Protein AF-A0A2V4VGJ6-F1 (afdb_monomer_lite)

Structure (mmCIF, N/CA/C/O backbone):
data_AF-A0A2V4VGJ6-F1
#
_entry.id   AF-A0A2V4VGJ6-F1
#
loop_
_atom_site.group_PDB
_atom_site.id
_atom_site.type_symbol
_atom_site.label_atom_id
_atom_site.label_alt_id
_atom_site.label_comp_id
_atom_site.label_asym_id
_atom_site.label_entity_id
_atom_site.label_seq_id
_atom_site.pdbx_PDB_ins_code
_atom_site.Cartn_x
_atom_site.Cartn_y
_atom_site.Cartn_z
_atom_site.occupancy
_atom_site.B_iso_or_equiv
_atom_site.auth_seq_id
_atom_site.auth_comp_id
_atom_site.auth_asym_id
_atom_site.auth_atom_id
_atom_site.pdbx_PDB_model_num
ATOM 1 N N . MET A 1 1 ? 10.758 -14.877 20.461 1.00 53.12 1 MET A N 1
ATOM 2 C CA . MET A 1 1 ? 11.259 -14.233 19.228 1.00 53.12 1 MET A CA 1
ATOM 3 C C . MET A 1 1 ? 11.807 -12.878 19.621 1.00 53.12 1 MET A C 1
ATOM 5 O O . MET A 1 1 ? 11.089 -12.134 20.281 1.00 53.12 1 MET A O 1
ATOM 9 N N . SER A 1 2 ? 13.073 -12.598 19.325 1.00 65.06 2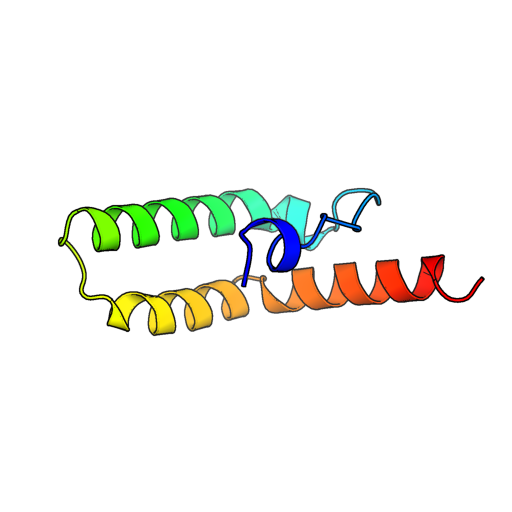 SER A N 1
ATOM 10 C CA . SER A 1 2 ? 13.642 -11.275 19.591 1.00 65.06 2 SER A CA 1
ATOM 11 C C . SER A 1 2 ? 13.175 -10.304 18.500 1.00 65.06 2 SER A C 1
ATOM 13 O O . SER A 1 2 ? 12.877 -10.720 17.381 1.00 65.06 2 SER A O 1
ATOM 15 N N . GLN A 1 3 ? 13.089 -9.003 18.792 1.00 60.41 3 GLN A N 1
ATOM 16 C CA . GLN A 1 3 ? 12.638 -7.998 17.815 1.00 60.41 3 GLN A CA 1
ATOM 17 C C . GLN A 1 3 ? 13.510 -7.954 16.542 1.00 60.41 3 GLN A C 1
ATOM 19 O O . GLN A 1 3 ? 13.052 -7.530 15.481 1.00 60.41 3 GLN A O 1
ATOM 24 N N . ILE A 1 4 ? 14.748 -8.443 16.632 1.00 62.22 4 ILE A N 1
ATOM 25 C CA . ILE A 1 4 ? 15.688 -8.565 15.515 1.00 62.22 4 ILE A CA 1
ATOM 26 C C . ILE A 1 4 ? 15.208 -9.595 14.481 1.00 62.22 4 ILE A C 1
ATOM 28 O O . ILE A 1 4 ? 15.350 -9.347 13.286 1.00 62.22 4 ILE A O 1
ATOM 32 N N . ASP A 1 5 ? 14.566 -10.683 14.914 1.00 64.19 5 ASP A N 1
ATOM 33 C CA . ASP A 1 5 ? 14.145 -11.787 14.036 1.00 64.19 5 ASP A CA 1
ATOM 34 C C . ASP A 1 5 ? 12.972 -11.402 13.110 1.00 64.19 5 ASP A C 1
ATOM 36 O O . ASP A 1 5 ? 12.765 -12.004 12.056 1.00 64.19 5 ASP A O 1
ATOM 40 N N . ILE A 1 6 ? 12.202 -10.374 13.488 1.00 73.50 6 ILE A N 1
ATOM 41 C CA . ILE A 1 6 ? 10.993 -9.917 12.777 1.00 73.50 6 ILE A CA 1
ATOM 42 C C . ILE A 1 6 ? 11.316 -8.771 11.801 1.00 73.50 6 ILE A C 1
ATOM 44 O O . ILE A 1 6 ? 10.567 -8.512 10.857 1.00 73.50 6 ILE A O 1
ATOM 48 N N . ARG A 1 7 ? 12.452 -8.084 11.977 1.00 72.00 7 ARG A N 1
ATOM 49 C CA . ARG A 1 7 ? 12.820 -6.927 11.153 1.00 72.00 7 ARG A CA 1
ATOM 50 C C . ARG A 1 7 ? 13.246 -7.366 9.749 1.00 72.00 7 ARG A C 1
ATOM 52 O O . ARG A 1 7 ? 14.397 -7.732 9.523 1.00 72.00 7 ARG A O 1
ATOM 59 N N . LYS A 1 8 ? 12.347 -7.253 8.772 1.00 73.56 8 LYS A N 1
ATOM 60 C CA . LYS A 1 8 ? 12.689 -7.381 7.348 1.00 73.56 8 LYS A CA 1
ATOM 61 C C . LYS A 1 8 ? 13.262 -6.057 6.843 1.00 73.56 8 LYS A C 1
ATOM 63 O O . LYS A 1 8 ? 12.587 -5.033 6.889 1.00 73.56 8 LYS A O 1
ATOM 68 N N . GLN A 1 9 ? 14.519 -6.063 6.400 1.00 77.88 9 GLN A N 1
AT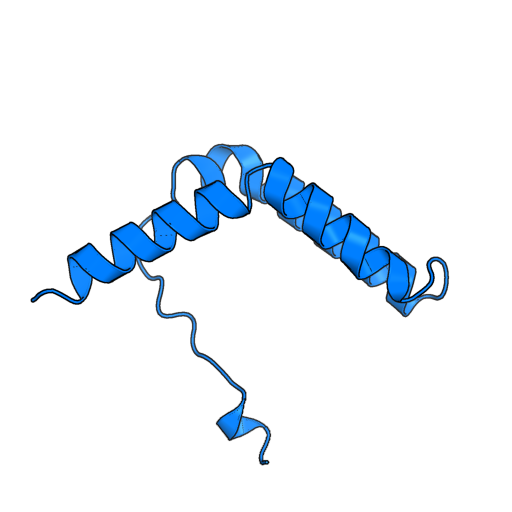OM 69 C CA . GLN A 1 9 ? 15.093 -4.902 5.720 1.00 77.88 9 GLN A CA 1
ATOM 70 C C . GLN A 1 9 ? 14.389 -4.693 4.380 1.00 77.88 9 GLN A C 1
ATOM 72 O O . GLN A 1 9 ? 14.077 -5.660 3.683 1.00 77.88 9 GLN A O 1
ATOM 77 N N . ASN A 1 10 ? 14.151 -3.431 4.022 1.00 81.94 10 ASN A N 1
ATOM 78 C CA . ASN A 1 10 ? 13.664 -3.115 2.691 1.00 81.94 10 ASN A CA 1
ATOM 79 C C . ASN A 1 10 ? 14.788 -3.377 1.681 1.00 81.94 10 ASN A C 1
ATOM 81 O O . ASN A 1 10 ? 15.793 -2.670 1.672 1.00 81.94 10 ASN A O 1
ATOM 85 N N . VAL A 1 11 ? 14.614 -4.416 0.867 1.00 83.62 11 VAL A N 1
ATOM 86 C CA . VAL A 1 11 ? 15.556 -4.803 -0.191 1.00 83.62 11 VAL A CA 1
ATOM 87 C C . VAL A 1 11 ? 15.257 -4.110 -1.520 1.00 83.62 11 VAL A C 1
ATOM 89 O O . VAL A 1 11 ? 16.036 -4.242 -2.456 1.00 83.62 11 VAL A O 1
ATOM 92 N N . PHE A 1 12 ? 14.150 -3.365 -1.613 1.00 85.50 12 PHE A N 1
ATOM 93 C CA . PHE A 1 12 ? 13.834 -2.548 -2.776 1.00 85.50 12 PHE A CA 1
ATOM 94 C C . PHE A 1 12 ? 14.688 -1.277 -2.780 1.00 85.50 12 PHE A C 1
ATOM 96 O O . PHE A 1 12 ? 14.464 -0.360 -1.992 1.00 85.50 12 PHE A O 1
ATOM 103 N N . THR A 1 13 ? 15.674 -1.238 -3.676 1.00 86.44 13 THR A N 1
ATOM 104 C CA . THR A 1 13 ? 16.625 -0.124 -3.849 1.00 86.44 13 THR A CA 1
ATOM 105 C C . THR A 1 13 ? 16.593 0.472 -5.260 1.00 86.44 13 THR A C 1
ATOM 107 O O . THR A 1 13 ? 17.414 1.325 -5.595 1.00 86.44 13 THR A O 1
ATOM 110 N N . GLY A 1 14 ? 15.655 0.022 -6.098 1.00 82.12 14 GLY A N 1
ATOM 111 C CA . GLY A 1 14 ? 15.428 0.561 -7.435 1.00 82.12 14 GLY A CA 1
ATOM 112 C C . GL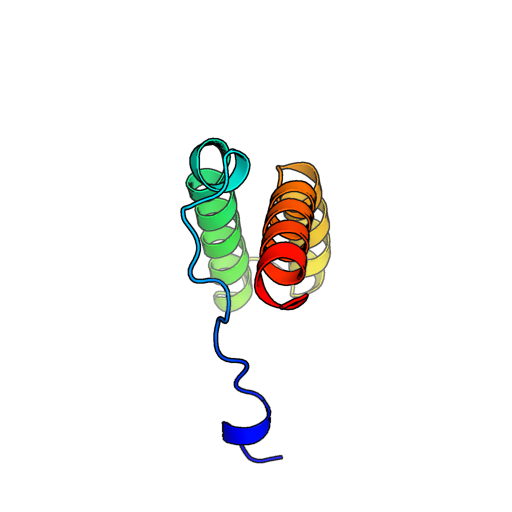Y A 1 14 ? 14.805 1.958 -7.421 1.00 82.12 14 GLY A C 1
ATOM 113 O O . GLY A 1 14 ? 14.401 2.482 -6.382 1.00 82.12 14 GLY A O 1
ATOM 114 N N . ALA A 1 15 ? 14.699 2.563 -8.606 1.00 87.75 15 ALA A N 1
ATOM 115 C CA . ALA A 1 15 ? 13.922 3.786 -8.778 1.00 87.75 15 ALA A CA 1
ATOM 116 C C . ALA A 1 15 ? 12.445 3.549 -8.416 1.00 87.75 15 ALA A C 1
ATOM 118 O O . ALA A 1 15 ? 11.935 2.436 -8.554 1.00 87.75 15 ALA A O 1
ATOM 119 N N . ALA A 1 16 ? 11.750 4.605 -7.983 1.00 88.31 16 ALA A N 1
ATOM 120 C CA . ALA A 1 16 ? 10.320 4.532 -7.705 1.00 88.31 16 ALA A CA 1
ATOM 121 C C . ALA A 1 16 ? 9.553 4.032 -8.939 1.00 88.31 16 ALA A C 1
ATOM 123 O O . ALA A 1 16 ? 9.784 4.495 -10.058 1.00 88.31 16 ALA A O 1
ATOM 124 N N . THR A 1 17 ? 8.636 3.090 -8.731 1.00 92.38 17 THR A N 1
ATOM 125 C CA . THR A 1 17 ? 7.846 2.513 -9.820 1.00 92.38 17 THR A CA 1
ATOM 126 C C . THR A 1 17 ? 6.814 3.525 -10.346 1.00 92.38 17 THR A C 1
ATOM 128 O O . THR A 1 17 ? 6.441 4.459 -9.624 1.00 92.38 17 THR A O 1
ATOM 131 N N . PRO A 1 18 ? 6.295 3.369 -11.578 1.00 93.19 18 PRO A N 1
ATOM 132 C CA . PRO A 1 18 ? 5.315 4.307 -12.137 1.00 93.19 18 PRO A CA 1
ATOM 133 C C . PRO A 1 18 ? 4.070 4.479 -11.251 1.00 93.19 18 PRO A C 1
ATOM 135 O O . PRO A 1 18 ? 3.554 5.591 -11.072 1.00 93.19 18 PRO 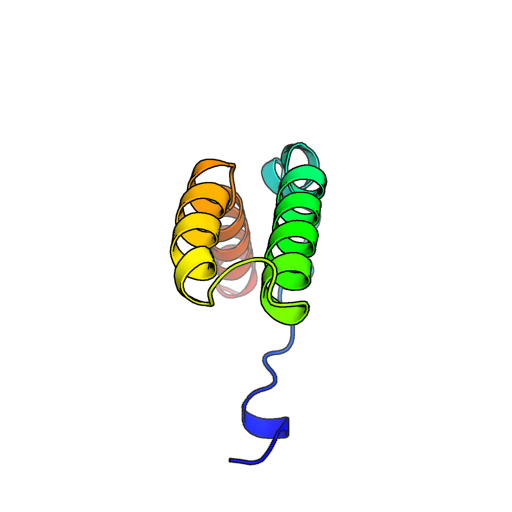A O 1
ATOM 138 N N . THR A 1 19 ? 3.607 3.388 -10.638 1.00 93.44 19 THR A N 1
ATOM 139 C CA . THR A 1 19 ? 2.444 3.421 -9.746 1.00 93.44 19 THR A CA 1
ATOM 140 C C . THR A 1 19 ? 2.775 4.061 -8.404 1.00 93.44 19 THR A C 1
ATOM 142 O O . THR A 1 19 ? 1.966 4.828 -7.879 1.00 93.44 19 THR A O 1
ATOM 145 N N . MET A 1 20 ? 3.984 3.851 -7.870 1.00 93.12 20 MET A N 1
ATOM 146 C CA . MET A 1 20 ? 4.437 4.579 -6.681 1.00 93.12 20 MET A CA 1
ATOM 147 C C . MET A 1 20 ? 4.444 6.093 -6.917 1.00 93.12 20 MET A C 1
ATOM 149 O O . MET A 1 20 ? 3.965 6.838 -6.064 1.00 93.12 20 MET A O 1
ATOM 153 N N . VAL A 1 21 ? 4.925 6.556 -8.075 1.00 94.31 21 VAL A N 1
ATOM 154 C CA . VAL A 1 21 ? 4.964 7.992 -8.408 1.00 94.31 21 VAL A CA 1
ATOM 155 C C . VAL A 1 21 ? 3.555 8.582 -8.509 1.00 94.31 21 VAL A C 1
ATOM 157 O O . VAL A 1 21 ? 3.292 9.661 -7.983 1.00 94.31 21 VAL A O 1
ATOM 160 N N . SER A 1 22 ? 2.629 7.874 -9.157 1.00 95.00 22 SER A N 1
ATOM 161 C CA . SER A 1 22 ? 1.281 8.395 -9.421 1.00 95.00 22 SER A CA 1
ATOM 162 C C . SER A 1 22 ? 0.299 8.239 -8.251 1.00 95.00 22 SER A C 1
ATOM 164 O O . SER A 1 22 ? -0.582 9.083 -8.077 1.00 95.00 22 SER A O 1
ATOM 166 N N . LYS A 1 23 ? 0.418 7.176 -7.445 1.00 94.44 23 LYS A N 1
ATOM 167 C CA . LYS A 1 23 ? -0.555 6.815 -6.393 1.00 94.44 23 LYS A CA 1
ATOM 168 C C . LYS A 1 23 ? 0.034 6.752 -4.986 1.00 94.44 23 LYS A C 1
ATOM 170 O O . LYS A 1 23 ? -0.730 6.780 -4.021 1.00 94.44 23 LYS A O 1
ATOM 175 N N . GLY A 1 24 ? 1.359 6.728 -4.834 1.00 91.81 24 GLY A N 1
ATOM 176 C CA . GLY A 1 24 ? 2.027 6.500 -3.547 1.00 91.81 24 GLY A CA 1
ATOM 177 C C . GLY A 1 24 ? 1.612 7.480 -2.449 1.00 91.81 24 GLY A C 1
ATOM 178 O O . GLY A 1 24 ? 1.260 7.055 -1.350 1.00 91.81 24 GLY A O 1
ATOM 179 N N . ASN A 1 25 ? 1.547 8.781 -2.752 1.00 94.81 25 ASN A N 1
ATOM 180 C CA . ASN A 1 25 ? 1.122 9.796 -1.778 1.00 94.81 25 ASN A CA 1
ATOM 181 C C . ASN A 1 25 ? -0.323 9.590 -1.294 1.00 94.81 25 ASN A C 1
ATOM 183 O O . ASN A 1 25 ? -0.614 9.780 -0.113 1.00 94.81 25 ASN A O 1
ATOM 187 N N . LEU A 1 26 ? -1.231 9.187 -2.189 1.00 94.69 26 LEU A N 1
ATOM 188 C CA . LEU A 1 26 ? -2.630 8.932 -1.841 1.00 94.69 26 LEU A CA 1
ATOM 189 C C . LEU A 1 26 ? -2.757 7.695 -0.950 1.00 94.69 26 LEU A C 1
ATOM 191 O O . LEU A 1 26 ? -3.421 7.755 0.086 1.00 94.69 26 LEU A O 1
ATOM 195 N N . LEU A 1 27 ? -2.076 6.609 -1.322 1.00 95.56 27 LEU A N 1
ATOM 196 C CA . LEU A 1 27 ? -2.047 5.366 -0.553 1.00 95.56 27 LEU A CA 1
ATOM 197 C C . LEU A 1 27 ? -1.468 5.598 0.847 1.00 95.56 27 LEU A C 1
ATOM 199 O O . LEU A 1 27 ? -2.078 5.197 1.838 1.00 95.56 27 LEU A O 1
ATOM 203 N N . ARG A 1 28 ? -0.346 6.323 0.941 1.00 95.56 28 ARG A N 1
ATOM 204 C CA . ARG A 1 28 ? 0.309 6.638 2.216 1.00 95.56 28 ARG A CA 1
ATOM 205 C C . ARG A 1 28 ? -0.563 7.503 3.121 1.00 95.56 28 ARG A C 1
ATOM 207 O O . ARG A 1 28 ? -0.615 7.279 4.328 1.00 95.56 28 ARG A O 1
ATOM 214 N N . ARG A 1 29 ? -1.267 8.484 2.552 1.00 96.50 29 ARG A N 1
ATOM 215 C CA . ARG A 1 29 ? -2.204 9.317 3.314 1.00 96.50 29 ARG A CA 1
ATOM 216 C C . ARG A 1 29 ? -3.364 8.487 3.863 1.00 96.50 29 ARG A C 1
ATOM 218 O O . ARG A 1 29 ? -3.683 8.622 5.040 1.00 96.50 29 ARG A O 1
ATOM 225 N N . SER A 1 30 ? -3.956 7.623 3.036 1.00 96.06 30 SER A N 1
ATOM 226 C CA . SER A 1 30 ? -5.040 6.733 3.466 1.00 96.06 30 SER A CA 1
ATOM 227 C C . SER A 1 30 ? -4.594 5.780 4.576 1.00 96.06 30 SER A C 1
ATOM 229 O O . SER A 1 30 ? -5.357 5.537 5.505 1.00 96.06 30 SER A O 1
ATOM 231 N N . GLU A 1 31 ? -3.373 5.253 4.491 1.00 96.62 31 GLU A N 1
ATOM 232 C CA . GLU A 1 31 ? -2.783 4.392 5.520 1.00 96.62 31 GLU A CA 1
ATOM 233 C C . GLU A 1 31 ? -2.644 5.133 6.854 1.00 96.62 31 GLU A C 1
ATOM 235 O O . GLU A 1 31 ? -3.162 4.678 7.874 1.00 96.62 31 GLU A O 1
ATOM 240 N N . LEU A 1 32 ? -2.008 6.310 6.838 1.00 97.38 32 LEU A N 1
ATOM 241 C CA . LEU A 1 32 ? -1.820 7.134 8.032 1.00 97.38 32 LEU A CA 1
ATOM 242 C C . LEU A 1 32 ? -3.150 7.504 8.691 1.00 97.38 32 LEU A C 1
ATOM 244 O O . LEU A 1 32 ? -3.277 7.441 9.911 1.00 97.38 32 LEU A O 1
ATOM 248 N N . GLU A 1 33 ? -4.145 7.891 7.896 1.00 96.69 33 GLU A N 1
ATOM 249 C CA . GLU A 1 33 ? -5.458 8.269 8.408 1.00 96.69 33 GLU A CA 1
ATOM 250 C C . GLU A 1 33 ? -6.168 7.092 9.086 1.00 96.69 33 GLU A C 1
ATOM 252 O O . GLU A 1 33 ? -6.639 7.235 10.218 1.00 96.69 33 GLU A O 1
ATOM 257 N N . THR A 1 34 ? -6.222 5.930 8.427 1.00 97.12 34 THR A N 1
ATOM 258 C CA . THR A 1 34 ? -6.849 4.729 8.992 1.00 97.12 34 THR A CA 1
ATOM 259 C C . THR A 1 34 ? -6.148 4.310 10.274 1.00 97.12 34 THR A C 1
ATOM 261 O O . THR A 1 34 ? -6.808 4.105 11.292 1.00 97.12 34 THR A O 1
ATOM 264 N N . PHE A 1 35 ? -4.817 4.217 10.254 1.00 97.38 35 PHE A N 1
ATOM 265 C CA . PHE A 1 35 ? -4.060 3.725 11.403 1.00 97.38 35 PHE A CA 1
ATOM 266 C C . PHE A 1 35 ? -4.210 4.665 12.593 1.00 97.38 35 PHE A C 1
ATOM 268 O O . PHE A 1 35 ? -4.483 4.205 13.698 1.00 97.38 35 PHE A O 1
ATOM 275 N N . ASN A 1 36 ? -4.145 5.981 12.370 1.00 97.75 36 ASN A N 1
ATOM 276 C CA . ASN A 1 36 ? -4.395 6.957 13.426 1.00 97.75 36 ASN A CA 1
ATOM 277 C C . ASN A 1 36 ? -5.803 6.804 14.011 1.00 97.75 36 ASN A C 1
ATOM 279 O O . ASN A 1 36 ? -5.965 6.805 15.228 1.00 97.75 36 ASN A O 1
ATOM 283 N N . LYS A 1 37 ? -6.833 6.648 13.171 1.00 97.62 37 LYS A N 1
ATOM 284 C CA . LYS A 1 37 ? -8.206 6.456 13.657 1.00 97.62 37 LYS A CA 1
ATOM 285 C C . LYS A 1 37 ? -8.353 5.178 14.483 1.00 97.62 37 LYS A C 1
ATOM 287 O O 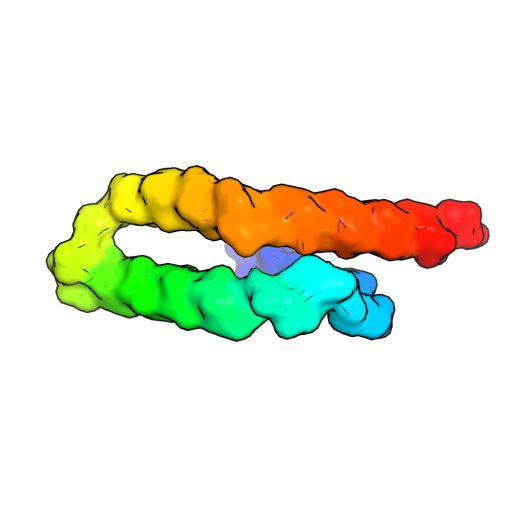. LYS A 1 37 ? -9.037 5.229 15.499 1.00 97.62 37 LYS A O 1
ATOM 292 N N . ILE A 1 38 ? -7.704 4.080 14.096 1.00 97.69 38 ILE A N 1
ATOM 293 C CA . ILE A 1 38 ? -7.700 2.833 14.877 1.00 97.69 38 ILE A CA 1
ATOM 294 C C . ILE A 1 38 ? -6.983 3.044 16.219 1.00 97.69 38 ILE A C 1
ATOM 296 O O . ILE A 1 38 ? -7.547 2.745 17.267 1.00 97.69 38 ILE A O 1
ATOM 300 N N . ILE A 1 39 ? -5.780 3.630 16.210 1.00 97.00 39 ILE A N 1
ATOM 301 C CA . ILE A 1 39 ? -4.969 3.866 17.419 1.00 97.00 39 ILE A CA 1
ATOM 302 C C . ILE A 1 39 ? -5.702 4.762 18.426 1.00 97.00 39 ILE A C 1
ATOM 304 O O . ILE A 1 39 ? -5.685 4.491 19.623 1.00 97.00 39 ILE A O 1
ATOM 308 N N . TYR A 1 40 ? -6.377 5.811 17.952 1.00 97.56 40 TYR A N 1
ATOM 309 C CA . TYR A 1 40 ? -7.162 6.708 18.804 1.00 97.56 40 TYR A CA 1
ATOM 310 C C . TYR A 1 40 ? -8.565 6.174 19.142 1.00 97.56 40 TYR A C 1
ATOM 312 O O . TYR A 1 40 ? -9.369 6.915 19.707 1.00 97.56 40 TYR A O 1
ATOM 320 N N . GLY A 1 41 ? -8.895 4.931 18.775 1.00 95.50 41 GLY A N 1
ATOM 321 C CA . GLY A 1 41 ? -10.188 4.308 19.074 1.00 95.50 41 GLY A CA 1
ATOM 322 C C . GLY A 1 41 ? -11.380 4.908 18.320 1.00 95.50 41 GLY A C 1
ATOM 323 O O . GLY A 1 41 ? -12.525 4.684 18.699 1.00 95.50 41 GLY A O 1
ATOM 324 N N . LYS A 1 42 ? -11.137 5.677 17.251 1.00 97.31 42 LYS A N 1
ATOM 325 C CA . LYS A 1 42 ? -12.182 6.232 16.372 1.00 97.31 42 LYS A CA 1
ATOM 326 C C . LYS A 1 42 ? -12.715 5.207 15.368 1.00 97.31 42 LYS A C 1
ATOM 328 O O . LYS A 1 42 ? -13.776 5.428 14.792 1.00 97.31 42 LYS A O 1
ATOM 333 N N . LEU A 1 43 ? -11.969 4.130 15.123 1.00 96.88 43 LEU A N 1
ATOM 334 C CA . LEU A 1 43 ? -12.374 2.984 14.309 1.00 96.88 43 LEU A CA 1
ATOM 335 C C . LEU A 1 43 ? -12.016 1.677 15.035 1.00 96.88 43 LEU A C 1
ATOM 337 O O . LEU A 1 43 ? -10.988 1.642 15.716 1.00 96.88 43 LEU A O 1
ATOM 341 N N . PRO A 1 44 ? -12.821 0.608 14.885 1.00 97.12 44 PRO A N 1
ATOM 342 C CA . PRO A 1 44 ? -12.465 -0.717 15.387 1.00 97.12 44 PRO A CA 1
ATOM 343 C C . PRO A 1 44 ? -11.287 -1.303 14.597 1.00 97.12 44 PRO A C 1
ATOM 345 O O . PRO A 1 44 ? -11.019 -0.885 13.468 1.00 97.12 44 PRO A O 1
ATOM 348 N N . ILE A 1 45 ? -10.609 -2.305 15.166 1.00 94.94 45 ILE A N 1
ATOM 349 C CA . ILE A 1 45 ? -9.476 -2.981 14.512 1.00 94.94 45 ILE A CA 1
ATOM 350 C C . ILE A 1 45 ? -9.864 -3.612 13.166 1.00 94.94 45 ILE A C 1
ATOM 352 O O . ILE A 1 45 ? -9.083 -3.547 12.221 1.00 94.94 45 ILE A O 1
ATOM 356 N N . ASP A 1 46 ? -11.102 -4.093 13.036 1.00 95.81 46 ASP A N 1
ATOM 357 C CA . ASP A 1 46 ? -11.654 -4.685 11.807 1.00 95.81 46 ASP A CA 1
ATOM 358 C C . ASP A 1 46 ? -11.672 -3.704 10.616 1.00 95.81 46 ASP A C 1
ATOM 360 O O . ASP A 1 46 ? -11.707 -4.112 9.456 1.00 95.81 46 ASP A O 1
ATOM 364 N N . ALA A 1 47 ? -11.582 -2.389 10.865 1.00 96.62 47 ALA A N 1
ATOM 365 C CA . ALA A 1 47 ? -11.440 -1.393 9.800 1.00 96.62 47 ALA A CA 1
ATOM 366 C C . ALA A 1 47 ? -10.135 -1.561 8.997 1.00 96.62 47 ALA A C 1
ATOM 368 O O . ALA A 1 47 ? -10.029 -1.058 7.873 1.00 96.62 47 ALA A O 1
ATOM 369 N N . PHE A 1 48 ? -9.148 -2.271 9.551 1.00 97.00 48 PHE A N 1
ATOM 370 C CA . PHE A 1 48 ? -7.912 -2.611 8.860 1.00 97.00 48 PHE A CA 1
ATOM 371 C C . PHE A 1 48 ? -8.166 -3.449 7.599 1.00 97.00 48 PHE A C 1
ATOM 373 O O . PHE A 1 48 ? -7.592 -3.144 6.554 1.00 97.00 48 PHE A O 1
ATOM 380 N N . ASP A 1 49 ? -9.069 -4.432 7.642 1.00 97.06 49 ASP A N 1
ATOM 381 C CA . ASP A 1 49 ? -9.342 -5.313 6.496 1.00 97.06 49 ASP A CA 1
ATOM 382 C C . ASP A 1 49 ? -9.969 -4.547 5.323 1.00 97.06 49 ASP A C 1
ATOM 384 O O . ASP A 1 49 ? -9.609 -4.736 4.151 1.00 97.06 49 ASP A O 1
ATOM 388 N N . GLN A 1 50 ? -10.853 -3.595 5.634 1.00 96.56 50 GLN A N 1
ATOM 389 C CA . GLN A 1 50 ? -11.407 -2.687 4.634 1.00 96.56 50 GLN A CA 1
ATOM 390 C C . GLN A 1 50 ? -10.324 -1.774 4.049 1.00 96.56 50 GLN A C 1
ATOM 392 O O . GLN A 1 50 ? -10.297 -1.535 2.838 1.00 96.56 50 GLN A O 1
ATOM 397 N N . PHE A 1 51 ? -9.416 -1.269 4.887 1.00 97.50 51 PHE A N 1
ATOM 398 C CA . PHE A 1 51 ? -8.280 -0.486 4.416 1.00 97.50 51 PHE A CA 1
ATOM 399 C C . PHE A 1 51 ? -7.384 -1.293 3.477 1.00 97.50 51 PHE A C 1
ATOM 401 O O . PHE A 1 51 ? -7.051 -0.780 2.413 1.00 97.50 51 PHE A O 1
ATOM 408 N N . VAL A 1 52 ? -7.046 -2.543 3.809 1.00 97.50 52 VAL A N 1
ATOM 409 C CA . VAL A 1 52 ? -6.242 -3.417 2.940 1.00 97.50 52 VAL A CA 1
ATOM 410 C C . VAL A 1 52 ? -6.927 -3.603 1.588 1.00 97.50 52 VAL A C 1
ATOM 412 O O . VAL A 1 52 ? -6.289 -3.430 0.551 1.00 97.50 52 VAL A O 1
ATOM 415 N N . THR A 1 53 ? -8.231 -3.884 1.587 1.00 97.44 53 THR A N 1
ATOM 416 C CA . THR A 1 53 ? -9.025 -4.035 0.357 1.00 97.44 53 THR A CA 1
ATOM 417 C C . THR A 1 53 ? -8.963 -2.774 -0.509 1.00 97.44 53 THR A C 1
ATOM 419 O O . THR A 1 53 ? -8.671 -2.840 -1.704 1.00 97.44 53 THR A O 1
ATOM 422 N N . ASN A 1 54 ? -9.159 -1.605 0.103 1.00 96.06 54 ASN A N 1
ATOM 423 C CA . ASN A 1 54 ? -9.102 -0.325 -0.598 1.00 96.06 54 ASN A CA 1
ATOM 424 C C . ASN A 1 54 ? -7.687 0.000 -1.089 1.00 96.06 54 ASN A C 1
ATOM 426 O O . ASN A 1 54 ? -7.521 0.473 -2.211 1.00 96.06 54 ASN A O 1
ATOM 430 N N . TRP A 1 55 ? -6.663 -0.237 -0.272 1.00 97.62 55 TRP A N 1
ATOM 431 C CA . TRP A 1 55 ? -5.266 0.024 -0.613 1.00 97.62 55 TRP A CA 1
ATOM 432 C C . TRP A 1 55 ? -4.841 -0.791 -1.836 1.00 97.62 55 TRP A C 1
ATOM 434 O O . TRP A 1 55 ? -4.279 -0.236 -2.782 1.00 97.62 55 TRP A O 1
ATOM 444 N N . LYS A 1 56 ? -5.202 -2.080 -1.863 1.00 96.50 56 LYS A N 1
ATOM 445 C CA . LYS A 1 56 ? -4.974 -2.973 -3.004 1.00 96.50 56 LYS A CA 1
ATOM 446 C C . LYS A 1 56 ? -5.623 -2.443 -4.280 1.00 96.50 56 LYS A C 1
ATOM 448 O O . LYS A 1 56 ? -4.925 -2.223 -5.270 1.00 96.50 56 LYS A O 1
ATOM 453 N N . ALA A 1 57 ? -6.918 -2.128 -4.213 1.00 95.69 57 ALA A N 1
ATOM 454 C CA . ALA A 1 57 ? -7.687 -1.611 -5.345 1.00 95.69 57 ALA A CA 1
ATOM 455 C C . ALA A 1 57 ? -7.165 -0.264 -5.882 1.00 95.69 57 ALA A C 1
ATOM 457 O O . ALA A 1 57 ? -7.280 0.017 -7.072 1.00 95.69 57 ALA A O 1
ATOM 458 N N . ASN A 1 58 ? -6.566 0.570 -5.028 1.00 94.69 58 ASN A N 1
ATOM 459 C CA . ASN A 1 58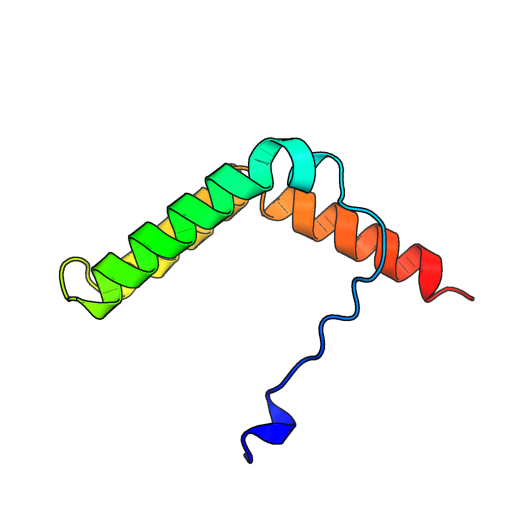 ? -6.062 1.897 -5.400 1.00 94.69 58 ASN A CA 1
ATOM 460 C C . ASN A 1 58 ? -4.610 1.904 -5.923 1.00 94.69 58 ASN A C 1
ATOM 462 O O . ASN A 1 58 ? -4.015 2.976 -6.063 1.00 94.69 58 ASN A O 1
ATOM 466 N N . GLY A 1 59 ? -4.043 0.734 -6.233 1.00 93.75 59 GLY A N 1
ATOM 467 C CA . GLY A 1 59 ? -2.710 0.596 -6.832 1.00 93.75 59 GLY A CA 1
ATOM 468 C C . GLY A 1 59 ? -1.694 -0.130 -5.955 1.00 93.75 59 GLY A C 1
ATOM 469 O O . GLY A 1 59 ? -0.557 -0.317 -6.376 1.00 93.75 59 GLY A O 1
ATOM 470 N N . GLY A 1 60 ? -2.083 -0.572 -4.759 1.00 95.62 60 GLY A N 1
ATOM 471 C CA . GLY A 1 60 ? -1.211 -1.342 -3.879 1.00 95.62 60 GLY A CA 1
ATOM 472 C C . GLY A 1 60 ? -0.788 -2.696 -4.461 1.00 95.62 60 GLY A C 1
ATOM 473 O O . GLY A 1 60 ? 0.383 -3.073 -4.359 1.00 95.62 60 GLY A O 1
ATOM 474 N N . ASP A 1 61 ? -1.701 -3.395 -5.143 1.00 97.06 61 ASP A N 1
ATOM 475 C CA . ASP A 1 61 ? -1.370 -4.660 -5.819 1.00 97.06 61 ASP A CA 1
ATOM 476 C C . ASP A 1 61 ? -0.409 -4.430 -6.991 1.00 97.06 61 ASP A C 1
ATOM 478 O O . ASP A 1 61 ? 0.571 -5.157 -7.149 1.00 97.06 61 ASP A O 1
ATOM 482 N N . GLN A 1 62 ? -0.629 -3.365 -7.764 1.00 96.69 62 GLN A N 1
ATOM 483 C CA . GLN A 1 62 ? 0.234 -3.017 -8.889 1.00 96.69 62 GLN A CA 1
ATOM 484 C C . GLN A 1 62 ? 1.646 -2.635 -8.425 1.00 96.69 62 GLN A C 1
ATOM 486 O O . GLN A 1 62 ? 2.622 -3.138 -8.973 1.00 96.69 62 GLN A O 1
ATOM 491 N N . ILE A 1 63 ? 1.770 -1.827 -7.367 1.00 95.50 63 ILE A N 1
ATOM 492 C CA . ILE A 1 63 ? 3.069 -1.513 -6.750 1.00 95.50 63 ILE A CA 1
ATOM 493 C C . ILE A 1 63 ? 3.770 -2.795 -6.285 1.00 95.50 63 ILE A C 1
ATOM 495 O O . ILE A 1 63 ? 4.968 -2.968 -6.508 1.00 95.50 63 ILE A O 1
ATOM 499 N N . THR A 1 64 ? 3.026 -3.707 -5.656 1.00 94.62 64 THR A N 1
ATOM 500 C CA . THR A 1 64 ? 3.564 -4.987 -5.176 1.00 94.62 64 THR A CA 1
ATOM 501 C C . THR A 1 64 ? 4.110 -5.826 -6.330 1.00 94.62 64 THR A C 1
ATOM 503 O O . THR A 1 64 ? 5.205 -6.381 -6.230 1.00 94.62 64 THR A O 1
ATOM 506 N N . GLN A 1 65 ? 3.381 -5.892 -7.444 1.00 95.62 65 GLN A N 1
ATOM 507 C CA . GLN A 1 65 ? 3.828 -6.584 -8.647 1.00 95.62 65 GLN A CA 1
ATOM 508 C C . GLN A 1 65 ? 5.093 -5.943 -9.234 1.00 95.62 65 GLN A C 1
ATOM 510 O O . GLN A 1 65 ? 6.077 -6.645 -9.447 1.00 95.62 65 GLN A O 1
ATOM 515 N N . GLU A 1 66 ? 5.105 -4.621 -9.416 1.00 95.12 66 GLU A N 1
ATOM 516 C CA . GLU A 1 66 ? 6.247 -3.883 -9.974 1.00 95.12 66 GLU A CA 1
ATOM 517 C C . GLU A 1 66 ? 7.530 -4.090 -9.145 1.00 95.12 66 GLU A C 1
ATOM 519 O O . GLU A 1 66 ? 8.606 -4.318 -9.700 1.00 95.12 66 GLU A O 1
ATOM 524 N N . VAL A 1 67 ? 7.422 -4.067 -7.811 1.00 93.50 67 VAL A N 1
ATOM 525 C CA . VAL A 1 67 ? 8.551 -4.324 -6.899 1.00 93.50 67 VAL A CA 1
ATOM 526 C C . VAL A 1 67 ? 9.035 -5.769 -6.991 1.00 93.50 67 VAL A C 1
ATOM 528 O O . VAL A 1 67 ? 10.242 -6.007 -7.016 1.00 93.50 67 VAL A O 1
ATOM 531 N N . ASN A 1 68 ? 8.119 -6.738 -7.057 1.00 92.56 68 ASN A N 1
ATOM 532 C CA . ASN A 1 68 ? 8.477 -8.150 -7.193 1.00 92.56 68 ASN A CA 1
ATOM 533 C C . ASN A 1 68 ? 9.165 -8.437 -8.531 1.00 92.56 68 ASN A C 1
ATOM 535 O O . ASN A 1 68 ? 10.113 -9.221 -8.580 1.00 92.56 68 ASN A O 1
ATOM 539 N N . ASP A 1 69 ? 8.713 -7.804 -9.609 1.00 92.94 69 ASP A N 1
ATOM 540 C CA . ASP A 1 69 ? 9.310 -7.962 -10.932 1.00 92.94 69 ASP A CA 1
ATOM 541 C C . ASP A 1 69 ? 10.694 -7.305 -10.995 1.00 92.94 69 ASP A C 1
ATOM 543 O O . ASP A 1 69 ? 11.644 -7.920 -11.490 1.00 92.94 69 ASP A O 1
ATOM 547 N N . TRP A 1 70 ? 10.859 -6.124 -10.384 1.00 92.62 70 TRP A N 1
ATOM 548 C CA . TRP A 1 70 ? 12.183 -5.539 -10.161 1.00 92.62 70 TRP A CA 1
ATOM 549 C C . TRP A 1 70 ? 13.087 -6.488 -9.366 1.00 92.62 70 TRP A C 1
ATOM 551 O O . TRP A 1 70 ? 14.217 -6.741 -9.783 1.00 92.62 70 TRP A O 1
ATOM 561 N N . PHE A 1 71 ? 12.593 -7.062 -8.265 1.00 90.69 71 PHE A N 1
ATOM 562 C CA . PHE A 1 71 ? 13.385 -7.944 -7.409 1.00 90.69 71 PHE A CA 1
ATOM 563 C C . PHE A 1 71 ? 13.883 -9.172 -8.177 1.00 90.69 71 PHE A C 1
ATOM 565 O O . PHE A 1 71 ? 15.076 -9.463 -8.153 1.00 90.69 71 PHE A O 1
ATOM 572 N N . LYS A 1 72 ? 13.005 -9.832 -8.946 1.00 90.88 72 LYS A N 1
ATOM 573 C CA . LYS A 1 72 ? 13.388 -10.950 -9.826 1.00 90.88 72 LYS A CA 1
ATOM 574 C C . LYS A 1 72 ? 14.453 -10.544 -10.846 1.00 90.88 72 LYS A C 1
ATOM 576 O O . LYS A 1 72 ? 15.360 -11.325 -11.116 1.00 90.88 72 LYS A O 1
ATOM 581 N N . SER A 1 73 ? 14.361 -9.333 -11.404 1.00 88.94 73 SER A N 1
ATOM 582 C CA . SER A 1 73 ? 15.325 -8.844 -12.399 1.00 88.94 73 SER A CA 1
ATOM 583 C C . SER A 1 73 ? 16.737 -8.652 -11.834 1.00 88.94 73 SER A C 1
ATOM 585 O O . SER A 1 73 ? 17.715 -8.822 -12.563 1.00 88.94 73 SER A O 1
ATOM 587 N N . VAL A 1 74 ? 16.855 -8.328 -10.541 1.00 88.00 74 VAL A N 1
ATOM 588 C CA . VAL A 1 74 ? 18.149 -8.120 -9.874 1.00 88.00 74 VAL A CA 1
ATOM 589 C C . VAL A 1 74 ? 18.663 -9.371 -9.160 1.00 88.00 74 VAL A C 1
ATOM 591 O O . VAL A 1 74 ? 19.871 -9.500 -9.001 1.00 88.00 74 VAL A O 1
ATOM 594 N N . SER A 1 75 ? 17.782 -10.296 -8.759 1.00 79.81 75 SER A N 1
ATOM 595 C CA . SER A 1 75 ? 18.150 -11.539 -8.067 1.00 79.81 75 SER A CA 1
ATOM 596 C C . SER A 1 75 ? 18.466 -12.711 -9.001 1.00 79.81 75 SER A C 1
ATOM 598 O O . SER A 1 75 ? 18.985 -13.720 -8.542 1.00 79.81 75 SER A O 1
ATOM 600 N N . ALA A 1 76 ? 18.097 -12.633 -10.284 1.00 65.62 76 ALA A N 1
ATOM 601 C CA . ALA A 1 76 ? 18.360 -13.677 -11.282 1.00 65.62 76 ALA A CA 1
ATOM 602 C C . ALA A 1 76 ? 19.773 -13.603 -11.906 1.00 65.62 76 ALA A C 1
ATOM 604 O O . ALA A 1 76 ? 20.013 -14.202 -12.955 1.00 65.62 76 ALA A O 1
ATOM 605 N N . LYS A 1 77 ? 20.694 -12.862 -11.281 1.00 48.44 77 LYS A N 1
ATOM 606 C CA . LYS A 1 77 ? 22.129 -12.839 -11.590 1.00 48.44 77 LYS A CA 1
ATOM 607 C C . LYS A 1 77 ? 22.903 -13.517 -10.472 1.00 48.44 77 LYS A C 1
ATOM 609 O O . LYS A 1 77 ? 23.908 -14.175 -10.808 1.00 48.44 77 LYS A O 1
#

Secondary structure (DSSP, 8-state):
--HHHH-------SPPPHHHHHHHHHHHHHHHHHHHHHHTTSS-TTHHHHHHHHHIIIIIHHHHHHHHHHHHHHH--

Organism: Paenibacillus barcinonensis (NCBI:txid198119)

Sequence (77 aa):
MSQIDIRKQNVFTGAATPTMVSKGNLLRRSELETFNKIIYGKLPIDAFDQFVTNWKANGGDQITQEVNDWFKSVSAK

Foldseek 3Di:
DDPVVVDDDPPQPDDQDPLCVVQVVVLVVLVVVQVVCCVVVVDPPVVVVVNVVVSCVSCVVVSVVVSVVVVCVVVVD

Radius of gyration: 15.21 Å; chains: 1; bounding box: 35×24×32 Å

pLDDT: mean 89.83, std 11.3, range [48.44, 97.75]